Protein AF-A0A7W6TA22-F1 (afdb_monomer_lite)

Secondary structure (DSSP, 8-state):
--HHHHHHHHHHHHHHHHHHTS-HHHHHHHHHHHHSTT-EEEEEEETTTTEEEEEEEETTEEEEEEEEE----HHHHHHHHHHHTTTTT--

Structure (mmCIF, N/CA/C/O backbone):
data_AF-A0A7W6TA22-F1
#
_entry.id   AF-A0A7W6TA22-F1
#
loop_
_atom_site.group_PDB
_atom_site.id
_atom_site.type_symbol
_atom_site.label_atom_id
_atom_site.label_alt_id
_atom_site.label_comp_id
_atom_site.label_asym_id
_atom_site.label_entity_id
_atom_site.label_seq_id
_atom_site.pdbx_PDB_ins_code
_atom_site.Cartn_x
_atom_site.Cartn_y
_atom_site.Cartn_z
_atom_site.occupancy
_atom_site.B_iso_or_equiv
_atom_site.auth_seq_id
_atom_site.auth_comp_id
_atom_site.auth_asym_id
_atom_site.auth_atom_id
_atom_site.pdbx_PDB_model_num
ATOM 1 N N . MET A 1 1 ? 2.772 24.732 -0.255 1.00 61.22 1 MET A N 1
ATOM 2 C CA . MET A 1 1 ? 2.611 23.299 -0.543 1.00 61.22 1 MET A CA 1
ATOM 3 C C . MET A 1 1 ? 1.180 23.027 -0.957 1.00 61.22 1 MET A C 1
ATOM 5 O O . MET A 1 1 ? 0.265 23.564 -0.339 1.00 61.22 1 MET A O 1
ATOM 9 N N . THR A 1 2 ? 0.998 22.266 -2.028 1.00 87.88 2 THR A N 1
ATOM 10 C CA . THR A 1 2 ? -0.304 21.828 -2.538 1.00 87.88 2 THR A CA 1
ATOM 11 C C . THR A 1 2 ? -0.832 20.640 -1.728 1.00 87.88 2 THR A C 1
ATOM 13 O O . THR A 1 2 ? -0.082 19.965 -1.021 1.00 87.88 2 THR A O 1
ATOM 16 N N . ALA A 1 3 ? -2.132 20.354 -1.836 1.00 74.75 3 ALA A N 1
ATOM 17 C CA . ALA A 1 3 ? -2.726 19.174 -1.204 1.00 74.75 3 ALA A CA 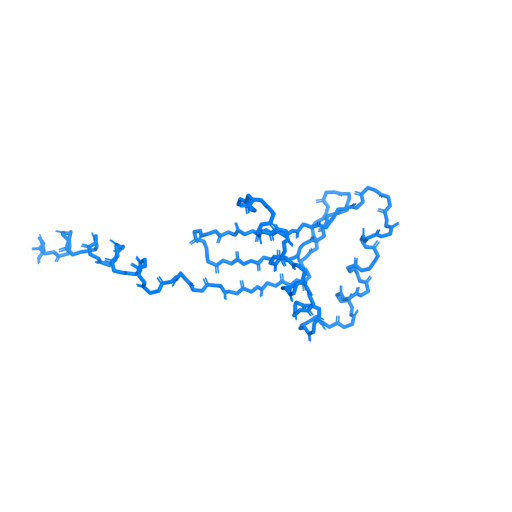1
ATOM 18 C C . ALA A 1 3 ? -2.060 17.862 -1.670 1.00 74.75 3 ALA A C 1
ATOM 20 O O . ALA A 1 3 ? -1.865 16.953 -0.868 1.00 74.75 3 ALA A O 1
ATOM 21 N N . THR A 1 4 ? -1.651 17.792 -2.939 1.00 77.75 4 THR A N 1
ATOM 22 C CA . THR A 1 4 ? -0.949 16.638 -3.514 1.00 77.75 4 THR A CA 1
ATOM 23 C C . THR A 1 4 ? 0.453 16.466 -2.928 1.00 77.75 4 THR A C 1
ATOM 25 O O . THR A 1 4 ? 0.830 15.352 -2.581 1.00 77.75 4 THR A O 1
ATOM 28 N N . GLU A 1 5 ? 1.210 17.552 -2.746 1.00 81.06 5 GLU A N 1
ATOM 29 C CA . GLU A 1 5 ? 2.544 17.504 -2.120 1.00 81.06 5 GLU A CA 1
ATOM 30 C C . GLU A 1 5 ? 2.474 17.025 -0.665 1.00 81.06 5 GLU A C 1
ATOM 32 O O . GLU A 1 5 ? 3.289 16.205 -0.247 1.00 81.06 5 GLU A O 1
ATOM 37 N N . ASN A 1 6 ? 1.467 17.477 0.089 1.00 82.00 6 ASN A N 1
ATOM 38 C CA . ASN A 1 6 ? 1.238 17.012 1.460 1.00 82.00 6 ASN A CA 1
ATOM 39 C C . ASN A 1 6 ? 0.916 15.514 1.508 1.00 82.00 6 ASN A C 1
ATOM 41 O O . ASN A 1 6 ? 1.393 14.812 2.397 1.00 82.00 6 ASN A O 1
ATOM 45 N N . LEU A 1 7 ? 0.116 15.024 0.555 1.00 77.88 7 LEU A N 1
ATOM 46 C CA . LEU A 1 7 ? -0.239 13.610 0.474 1.00 77.88 7 LEU A CA 1
ATOM 47 C C . LEU A 1 7 ? 0.987 12.746 0.153 1.00 77.88 7 LEU A C 1
ATOM 49 O O . LEU A 1 7 ? 1.215 11.748 0.827 1.00 77.88 7 LEU A O 1
ATOM 53 N N . ILE A 1 8 ? 1.806 13.156 -0.820 1.00 83.44 8 ILE A N 1
ATOM 54 C CA . ILE A 1 8 ? 3.049 12.451 -1.173 1.00 83.44 8 ILE A CA 1
ATOM 55 C C . ILE A 1 8 ? 4.009 12.419 0.023 1.00 83.44 8 ILE A C 1
ATOM 57 O O . ILE A 1 8 ? 4.564 11.369 0.338 1.00 83.44 8 ILE A O 1
ATOM 61 N N . ALA A 1 9 ? 4.159 13.542 0.731 1.00 86.31 9 ALA A N 1
ATOM 62 C CA . ALA A 1 9 ? 5.003 13.613 1.921 1.00 86.31 9 ALA A CA 1
ATOM 63 C C . ALA A 1 9 ? 4.511 12.696 3.058 1.00 86.31 9 ALA A C 1
ATOM 65 O O . ALA A 1 9 ? 5.329 12.144 3.790 1.00 86.31 9 ALA A O 1
ATOM 66 N N . ALA A 1 10 ? 3.195 12.504 3.197 1.00 85.50 10 ALA A N 1
ATOM 67 C CA . ALA A 1 10 ? 2.609 11.620 4.206 1.00 85.50 10 ALA A CA 1
ATOM 68 C C . ALA A 1 10 ? 2.720 10.123 3.854 1.00 85.50 10 ALA A C 1
ATOM 70 O O . ALA A 1 10 ? 2.732 9.285 4.755 1.00 85.50 10 ALA A O 1
ATOM 71 N N . ILE A 1 11 ? 2.822 9.780 2.565 1.00 88.62 11 ILE A N 1
ATOM 72 C CA . ILE A 1 11 ? 2.904 8.388 2.098 1.00 88.62 11 ILE A CA 1
ATOM 73 C C . ILE A 1 11 ? 4.203 7.706 2.544 1.00 88.62 11 ILE A C 1
ATOM 75 O O . ILE A 1 11 ? 4.159 6.554 2.964 1.00 88.62 11 ILE A O 1
ATOM 79 N N . GLY A 1 12 ? 5.345 8.397 2.466 1.00 88.44 12 GLY A N 1
ATOM 80 C CA . GLY A 1 12 ? 6.654 7.814 2.795 1.00 88.44 12 GLY A CA 1
ATOM 81 C C . GLY A 1 12 ? 6.711 7.217 4.209 1.00 88.44 12 GLY A C 1
ATOM 82 O O . GLY A 1 12 ? 6.899 6.009 4.338 1.00 88.44 12 GLY A O 1
ATOM 83 N N . PRO A 1 13 ? 6.459 8.015 5.264 1.00 91.44 13 PRO A N 1
ATOM 84 C CA . PRO A 1 13 ? 6.435 7.516 6.638 1.00 91.44 13 PRO A CA 1
ATOM 85 C C . PRO A 1 13 ? 5.421 6.387 6.866 1.00 91.44 13 PRO A C 1
ATOM 87 O O . PRO A 1 13 ? 5.700 5.446 7.603 1.00 91.44 13 PRO A O 1
ATOM 90 N N . TRP A 1 14 ? 4.255 6.454 6.215 1.00 91.81 14 TRP A N 1
ATOM 91 C CA . TRP A 1 14 ? 3.244 5.401 6.315 1.00 91.81 14 TRP A CA 1
ATOM 92 C C . TRP A 1 14 ? 3.705 4.083 5.673 1.00 91.81 14 TRP A C 1
ATOM 94 O O . TRP A 1 14 ? 3.451 3.014 6.221 1.00 91.81 14 TRP A O 1
ATOM 104 N N . LEU A 1 15 ? 4.409 4.138 4.537 1.00 91.31 15 LEU A N 1
ATOM 105 C CA . LEU A 1 15 ? 5.000 2.954 3.904 1.00 91.31 15 LEU A CA 1
ATOM 106 C C . LEU A 1 15 ? 6.065 2.306 4.792 1.00 91.31 15 LEU A C 1
ATOM 108 O O . LEU A 1 15 ? 6.129 1.079 4.860 1.00 91.31 15 LEU A O 1
ATOM 112 N N . ASP A 1 16 ? 6.887 3.111 5.466 1.00 91.69 16 ASP A N 1
ATOM 113 C CA . ASP A 1 16 ? 7.892 2.601 6.400 1.00 91.69 16 ASP A CA 1
ATOM 114 C C . ASP A 1 16 ? 7.229 1.886 7.585 1.00 91.69 16 ASP A C 1
ATOM 116 O O . ASP A 1 16 ? 7.631 0.777 7.933 1.00 91.69 16 ASP A O 1
ATOM 120 N N . GLU A 1 17 ? 6.159 2.458 8.148 1.00 91.38 17 GLU A N 1
ATOM 121 C CA . GLU A 1 17 ? 5.348 1.803 9.182 1.00 91.38 17 GLU A CA 1
ATOM 122 C C . GLU A 1 17 ? 4.707 0.505 8.665 1.00 91.38 17 GLU A C 1
ATOM 124 O O . GLU A 1 17 ? 4.809 -0.537 9.310 1.00 91.38 17 GLU A O 1
ATOM 129 N N . ALA A 1 18 ? 4.098 0.530 7.476 1.00 92.62 18 ALA A N 1
ATOM 130 C CA . ALA A 1 18 ? 3.466 -0.641 6.871 1.00 92.62 18 ALA A CA 1
ATOM 131 C C . ALA A 1 18 ? 4.449 -1.813 6.721 1.00 92.62 18 ALA A C 1
ATOM 133 O O . ALA A 1 18 ? 4.101 -2.951 7.039 1.00 92.62 18 ALA A O 1
ATOM 134 N N . LYS A 1 19 ? 5.689 -1.541 6.292 1.00 91.06 19 LYS A N 1
ATOM 135 C CA . LYS A 1 19 ? 6.743 -2.558 6.142 1.00 91.06 19 LYS A CA 1
ATOM 136 C C . LYS A 1 19 ? 7.111 -3.233 7.460 1.00 91.06 19 LYS A C 1
ATOM 138 O O . LYS A 1 19 ? 7.373 -4.430 7.460 1.00 91.06 19 LYS A O 1
ATOM 143 N N . LEU A 1 20 ? 7.089 -2.507 8.581 1.00 93.69 20 LEU A N 1
ATOM 144 C CA . LEU A 1 20 ? 7.365 -3.079 9.908 1.00 93.69 20 LEU A CA 1
ATOM 145 C C . LEU A 1 20 ? 6.312 -4.110 10.347 1.00 93.69 20 LEU A C 1
ATOM 147 O O . LEU A 1 20 ? 6.575 -4.907 11.245 1.00 93.69 20 LEU A O 1
ATOM 151 N N . HIS A 1 21 ? 5.130 -4.092 9.728 1.00 93.75 21 HIS A N 1
ATOM 152 C CA . HIS A 1 21 ? 4.016 -4.986 10.040 1.00 93.75 21 HIS A CA 1
ATOM 153 C C . HIS A 1 21 ? 3.817 -6.119 9.023 1.00 93.75 21 HIS A C 1
ATOM 155 O O . HIS A 1 21 ? 2.916 -6.943 9.200 1.00 93.75 21 HIS A O 1
ATOM 161 N N . MET A 1 22 ? 4.627 -6.174 7.967 1.00 94.75 22 MET A N 1
ATOM 162 C CA . MET A 1 22 ? 4.622 -7.277 7.009 1.00 94.75 22 MET A CA 1
ATOM 163 C C . MET A 1 22 ? 5.463 -8.442 7.536 1.00 94.75 22 MET A C 1
ATOM 165 O O . MET A 1 22 ? 6.484 -8.246 8.192 1.00 94.75 22 MET A O 1
ATOM 169 N N . ASP A 1 23 ? 5.040 -9.667 7.230 1.00 94.81 23 ASP A N 1
ATOM 170 C CA . ASP A 1 23 ? 5.928 -10.821 7.336 1.00 94.81 23 ASP A CA 1
ATOM 171 C C . ASP A 1 23 ? 6.939 -10.822 6.176 1.00 94.81 23 ASP A C 1
ATOM 173 O O . ASP A 1 23 ? 6.811 -10.072 5.204 1.00 94.81 23 ASP A O 1
ATOM 177 N N . GLN A 1 24 ? 7.974 -11.657 6.293 1.00 94.12 24 GLN A N 1
ATOM 178 C CA . GLN A 1 24 ? 9.047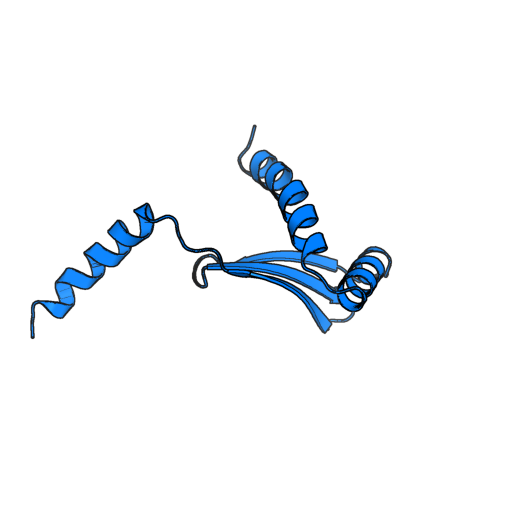 -11.704 5.301 1.00 94.12 24 GLN A CA 1
ATOM 179 C C . GLN A 1 24 ? 8.529 -12.071 3.902 1.00 94.12 24 GLN A C 1
ATOM 181 O O . GLN A 1 24 ? 8.970 -11.482 2.923 1.00 94.12 24 GLN A O 1
ATOM 186 N N . GLU A 1 25 ? 7.557 -12.983 3.809 1.00 93.50 25 GLU A N 1
ATOM 187 C CA . GLU A 1 25 ? 6.963 -13.400 2.534 1.00 93.50 25 GLU A CA 1
ATOM 188 C C . GLU A 1 25 ? 6.300 -12.220 1.809 1.00 93.50 25 GLU A C 1
ATOM 190 O O . GLU A 1 25 ? 6.508 -12.014 0.613 1.00 93.50 25 GLU A O 1
ATOM 195 N N . ARG A 1 26 ? 5.551 -11.387 2.538 1.00 94.00 26 ARG A N 1
ATOM 196 C CA . ARG A 1 26 ? 4.927 -10.179 1.983 1.00 94.00 26 ARG A CA 1
ATOM 197 C C . ARG A 1 26 ? 5.941 -9.108 1.614 1.00 94.00 26 ARG A C 1
ATOM 199 O O . ARG A 1 26 ? 5.739 -8.431 0.609 1.00 94.00 26 ARG A O 1
ATOM 206 N N . VAL A 1 27 ? 7.016 -8.952 2.388 1.00 93.69 27 VAL A N 1
ATOM 207 C CA . VAL A 1 27 ? 8.113 -8.036 2.034 1.00 93.69 27 VAL A CA 1
ATOM 208 C C . VAL A 1 27 ? 8.772 -8.479 0.730 1.00 93.69 27 VAL A C 1
ATOM 210 O O . VAL A 1 27 ? 8.970 -7.651 -0.159 1.00 93.69 27 VAL A O 1
ATOM 213 N N . ASP A 1 28 ? 9.056 -9.772 0.586 1.00 93.06 28 ASP A N 1
ATOM 214 C CA . ASP A 1 28 ? 9.674 -10.328 -0.617 1.00 93.06 28 ASP A CA 1
ATOM 215 C C . ASP A 1 28 ? 8.758 -10.147 -1.837 1.00 93.06 28 ASP A C 1
ATOM 217 O O . ASP A 1 28 ? 9.211 -9.691 -2.888 1.00 93.06 28 ASP A O 1
ATOM 221 N N . ALA A 1 29 ? 7.454 -10.405 -1.686 1.00 91.31 29 ALA A N 1
ATOM 222 C CA . ALA A 1 29 ? 6.464 -10.182 -2.739 1.00 91.31 29 ALA A CA 1
ATOM 223 C C . ALA A 1 29 ? 6.328 -8.695 -3.120 1.00 91.31 29 ALA A C 1
ATOM 225 O O . ALA A 1 29 ? 6.257 -8.362 -4.302 1.00 91.31 29 ALA A O 1
ATOM 226 N N . TYR A 1 30 ? 6.352 -7.786 -2.140 1.00 93.19 30 TYR A N 1
ATOM 227 C CA . TYR A 1 30 ? 6.361 -6.341 -2.381 1.00 93.19 30 TYR A CA 1
ATOM 228 C C . TYR A 1 30 ? 7.600 -5.903 -3.175 1.00 93.19 30 TYR A C 1
ATOM 230 O O . TYR A 1 30 ? 7.478 -5.163 -4.153 1.00 93.19 30 TYR A O 1
ATOM 238 N N . VAL A 1 31 ? 8.792 -6.380 -2.799 1.00 92.75 31 VAL A N 1
ATOM 239 C CA . VAL A 1 31 ? 10.038 -6.083 -3.523 1.00 92.75 31 VAL A CA 1
ATOM 240 C C . VAL A 1 31 ? 10.003 -6.663 -4.936 1.00 92.75 31 VAL A C 1
ATOM 242 O O . VAL A 1 31 ? 10.404 -5.976 -5.874 1.00 92.75 31 VAL A O 1
ATOM 245 N N . ALA A 1 32 ? 9.481 -7.880 -5.107 1.00 91.62 32 ALA A N 1
ATOM 246 C CA . ALA A 1 32 ? 9.316 -8.496 -6.418 1.00 91.62 32 ALA A CA 1
ATOM 247 C C . ALA A 1 32 ? 8.381 -7.673 -7.321 1.00 91.62 32 ALA A C 1
ATOM 249 O O . ALA A 1 32 ? 8.725 -7.417 -8.472 1.00 91.62 32 ALA A O 1
ATOM 250 N N . CYS A 1 33 ? 7.256 -7.170 -6.797 1.00 92.56 33 CYS A N 1
ATOM 251 C CA . CYS A 1 33 ? 6.361 -6.281 -7.546 1.00 92.56 33 CYS A CA 1
ATOM 252 C C . CYS A 1 33 ? 7.028 -4.965 -7.972 1.00 92.56 33 CYS A C 1
ATOM 254 O O . CYS A 1 33 ? 6.714 -4.457 -9.038 1.00 92.56 33 CYS A O 1
ATOM 256 N N . LEU A 1 34 ? 7.963 -4.411 -7.193 1.00 91.50 34 LEU A N 1
ATOM 257 C CA . LEU A 1 34 ? 8.698 -3.203 -7.603 1.00 91.50 34 LEU A CA 1
ATOM 258 C C . LEU A 1 34 ? 9.704 -3.449 -8.738 1.00 91.50 34 LEU A C 1
ATOM 260 O O . LEU A 1 34 ? 10.169 -2.493 -9.356 1.00 91.50 34 LEU A O 1
ATOM 264 N N . GLN A 1 35 ? 10.094 -4.705 -8.960 1.00 92.06 35 GLN A N 1
ATOM 265 C CA . 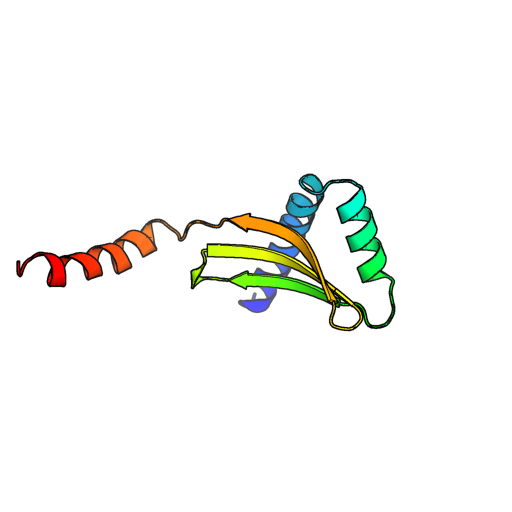GLN A 1 35 ? 11.122 -5.094 -9.927 1.00 92.06 35 GLN A CA 1
ATOM 266 C C . GLN A 1 35 ? 10.548 -5.755 -11.184 1.00 92.06 35 GLN A C 1
ATOM 268 O O . GLN A 1 35 ? 11.248 -5.836 -12.191 1.00 92.06 35 GLN A O 1
ATOM 273 N N . ALA A 1 36 ? 9.314 -6.256 -11.122 1.00 91.81 36 ALA A N 1
ATOM 274 C CA . ALA A 1 36 ? 8.676 -6.966 -12.219 1.00 91.81 36 ALA A CA 1
ATOM 275 C C . ALA A 1 36 ? 8.097 -6.002 -13.265 1.00 91.81 36 ALA A C 1
ATOM 277 O O . ALA A 1 36 ? 7.378 -5.055 -12.940 1.00 91.81 36 ALA A O 1
ATOM 278 N N . ASP A 1 37 ? 8.366 -6.283 -14.539 1.00 90.56 37 ASP A N 1
ATOM 279 C CA . ASP A 1 37 ? 7.740 -5.566 -15.648 1.00 90.56 37 ASP A CA 1
ATOM 280 C C . ASP A 1 37 ? 6.232 -5.840 -15.669 1.00 90.56 37 ASP A C 1
ATOM 282 O O . ASP A 1 37 ? 5.794 -6.983 -15.577 1.00 90.56 37 ASP A O 1
ATOM 286 N N . GLY A 1 38 ? 5.424 -4.785 -15.795 1.00 86.50 38 GLY A N 1
ATOM 287 C CA . GLY A 1 38 ? 3.962 -4.903 -15.787 1.00 86.50 38 GLY A CA 1
ATOM 288 C C . GLY A 1 38 ? 3.345 -5.104 -14.399 1.00 86.50 38 GLY A C 1
ATOM 289 O O . GLY A 1 38 ? 2.121 -5.185 -14.299 1.00 86.50 38 GLY A O 1
ATOM 290 N N . ALA A 1 39 ? 4.156 -5.136 -13.335 1.00 91.12 39 ALA A N 1
ATOM 291 C CA . ALA A 1 39 ? 3.659 -5.029 -11.973 1.00 91.12 39 ALA A CA 1
ATOM 292 C C . ALA A 1 39 ? 3.461 -3.563 -11.564 1.00 91.12 39 ALA A C 1
ATOM 294 O O . ALA A 1 39 ? 4.173 -2.661 -12.006 1.00 91.12 39 ALA A O 1
ATOM 295 N N . ASP A 1 40 ? 2.491 -3.337 -10.686 1.00 92.50 40 ASP A N 1
ATOM 296 C CA . ASP A 1 40 ? 2.221 -2.046 -10.070 1.00 92.50 40 ASP A CA 1
ATOM 297 C C . ASP A 1 40 ? 2.047 -2.203 -8.558 1.00 92.50 40 ASP A C 1
ATOM 299 O O . ASP A 1 40 ? 1.606 -3.244 -8.064 1.00 92.50 40 ASP A O 1
ATOM 303 N N . VAL A 1 41 ? 2.381 -1.150 -7.819 1.00 92.31 41 VAL A N 1
ATOM 304 C CA . VAL A 1 41 ? 2.210 -1.071 -6.369 1.00 92.31 41 VAL A CA 1
ATOM 305 C C . VAL A 1 41 ? 1.369 0.152 -6.047 1.00 92.31 41 VAL A C 1
ATOM 307 O O . VAL A 1 41 ? 1.732 1.285 -6.359 1.00 92.31 41 VAL A O 1
ATOM 310 N N . GLN A 1 42 ? 0.253 -0.072 -5.361 1.00 92.44 42 GLN A N 1
ATOM 311 C CA . GLN A 1 42 ? -0.764 0.942 -5.127 1.00 92.44 42 GLN A CA 1
ATOM 312 C C . GLN A 1 42 ? -1.059 1.108 -3.642 1.00 92.44 42 GLN A C 1
ATOM 314 O O . GLN A 1 42 ? -1.130 0.144 -2.881 1.00 92.44 42 GLN A O 1
ATOM 319 N N . ILE A 1 43 ? -1.305 2.356 -3.246 1.00 91.19 43 ILE A N 1
ATOM 320 C CA . ILE A 1 43 ? -1.881 2.689 -1.944 1.00 91.19 43 ILE A CA 1
ATOM 321 C C . ILE A 1 43 ? -3.342 3.052 -2.162 1.00 91.19 43 ILE A C 1
ATOM 323 O O . ILE A 1 43 ? -3.653 4.024 -2.853 1.00 91.19 43 ILE A O 1
ATOM 327 N N . VAL A 1 44 ? -4.246 2.292 -1.553 1.00 90.56 44 VAL A N 1
ATOM 328 C CA . VAL A 1 44 ? -5.688 2.460 -1.744 1.00 90.56 44 VAL A CA 1
ATOM 329 C C . VAL A 1 44 ? -6.326 2.974 -0.462 1.00 90.56 44 VAL A C 1
ATOM 331 O O . VAL A 1 44 ? -6.432 2.261 0.535 1.00 90.56 44 VAL A O 1
ATOM 334 N N . ILE A 1 45 ? -6.808 4.217 -0.500 1.00 87.38 45 ILE A N 1
ATOM 335 C CA . ILE A 1 45 ? -7.526 4.853 0.610 1.00 87.38 45 ILE A CA 1
ATOM 336 C C . ILE A 1 45 ? -9.035 4.701 0.380 1.00 87.38 45 ILE A C 1
ATOM 338 O O . ILE A 1 45 ? -9.629 5.381 -0.457 1.00 87.38 45 ILE A O 1
ATOM 342 N N . ARG A 1 46 ? -9.684 3.823 1.151 1.00 87.44 46 ARG A N 1
ATOM 343 C CA . ARG A 1 46 ? -11.140 3.611 1.125 1.00 87.44 46 ARG A CA 1
ATOM 344 C C . ARG A 1 46 ? -11.794 4.352 2.287 1.00 87.44 46 ARG A C 1
ATOM 346 O O . ARG A 1 46 ? -11.919 3.819 3.385 1.00 87.44 46 ARG A O 1
ATOM 353 N N . LEU A 1 47 ? -12.249 5.580 2.038 1.00 81.06 47 LEU A N 1
ATOM 354 C CA . LEU A 1 47 ? -12.812 6.456 3.079 1.00 81.06 47 LEU A CA 1
ATOM 355 C C . LEU A 1 47 ? -14.099 5.908 3.710 1.00 81.06 47 LEU A C 1
ATOM 357 O O . LEU A 1 47 ? -14.248 5.953 4.926 1.00 81.06 47 LEU A O 1
ATOM 361 N N . ARG A 1 48 ? -15.019 5.359 2.904 1.00 77.12 48 ARG A N 1
ATOM 362 C CA . ARG A 1 48 ? -16.289 4.798 3.407 1.00 77.12 48 ARG A CA 1
ATOM 363 C C . ARG A 1 48 ? -16.077 3.564 4.284 1.00 77.12 48 ARG A C 1
ATOM 365 O O . ARG A 1 48 ? -16.822 3.359 5.234 1.00 77.12 48 ARG A O 1
ATOM 372 N N . GLU A 1 49 ? -15.083 2.750 3.947 1.00 81.56 49 GLU A N 1
ATOM 373 C CA . GLU A 1 49 ? -14.716 1.556 4.716 1.00 81.56 49 GLU A CA 1
ATOM 374 C C . GLU A 1 49 ? -13.766 1.882 5.874 1.00 81.56 49 GLU A C 1
ATOM 376 O O . GLU A 1 49 ? -13.563 1.042 6.744 1.00 81.56 49 GLU A O 1
ATOM 381 N N . GLY A 1 50 ? -13.190 3.089 5.888 1.00 87.19 50 GLY A N 1
ATOM 382 C CA . GLY A 1 50 ? -12.187 3.492 6.862 1.00 87.19 50 GLY A CA 1
ATOM 383 C C . GLY A 1 50 ? -10.945 2.614 6.783 1.00 87.19 50 GLY A C 1
ATOM 384 O O . GLY A 1 50 ? -10.523 2.066 7.794 1.00 87.19 50 GLY A O 1
ATOM 385 N N . THR A 1 51 ? -10.372 2.414 5.593 1.00 91.31 51 THR A N 1
ATOM 386 C CA . THR A 1 51 ? -9.155 1.596 5.452 1.00 91.31 51 THR A CA 1
ATOM 387 C C . THR A 1 51 ? -8.147 2.193 4.489 1.00 91.31 51 THR A C 1
ATOM 389 O O . THR A 1 51 ? -8.536 2.771 3.475 1.00 91.31 51 THR A O 1
ATOM 392 N N . ILE A 1 52 ? -6.866 1.970 4.769 1.00 92.38 52 ILE A N 1
ATOM 393 C CA . ILE A 1 52 ? -5.763 2.196 3.834 1.00 92.38 52 ILE A CA 1
ATOM 394 C C . ILE A 1 52 ? -5.101 0.840 3.585 1.00 92.38 52 ILE A C 1
ATOM 396 O O . ILE A 1 52 ? -4.816 0.120 4.544 1.00 92.38 52 ILE A O 1
ATOM 400 N N . SER A 1 53 ? -4.899 0.464 2.323 1.00 94.88 53 SER A N 1
ATOM 401 C CA . SER A 1 53 ? -4.185 -0.764 1.954 1.00 94.88 53 SER A CA 1
ATOM 402 C C . SER A 1 53 ? -2.992 -0.485 1.049 1.00 94.88 53 SER A C 1
ATOM 404 O O . SER A 1 53 ? -2.999 0.494 0.305 1.00 94.88 53 SER A O 1
ATOM 406 N N . LEU A 1 54 ? -1.973 -1.338 1.153 1.00 96.12 54 LEU A N 1
ATOM 407 C CA . LEU A 1 54 ? -0.866 -1.434 0.211 1.00 96.12 54 LEU A CA 1
ATOM 408 C C . LEU A 1 54 ? -1.041 -2.725 -0.580 1.00 96.12 54 LEU A C 1
ATOM 410 O O . LEU A 1 54 ? -0.996 -3.813 -0.002 1.00 96.12 54 LEU A O 1
ATOM 414 N N . ASP A 1 55 ? -1.216 -2.579 -1.885 1.00 95.62 55 ASP A N 1
ATOM 415 C CA . ASP A 1 55 ? -1.565 -3.672 -2.778 1.00 95.62 55 ASP A CA 1
ATOM 416 C C . ASP A 1 55 ? -0.563 -3.737 -3.936 1.00 95.62 55 ASP A C 1
ATOM 418 O O . ASP A 1 55 ? -0.100 -2.706 -4.425 1.00 95.62 55 ASP A O 1
ATOM 422 N N . GLY A 1 56 ? -0.238 -4.943 -4.382 1.00 93.94 56 GLY A N 1
ATOM 423 C CA . GLY A 1 56 ? 0.463 -5.204 -5.633 1.00 93.94 56 GLY A CA 1
ATOM 424 C C . GLY A 1 56 ? -0.520 -5.676 -6.693 1.00 93.94 56 GLY A C 1
ATOM 425 O O . GLY A 1 56 ? -1.487 -6.369 -6.378 1.00 93.94 56 GLY A O 1
ATOM 426 N N . THR A 1 57 ? -0.286 -5.317 -7.948 1.00 94.00 57 THR A N 1
ATOM 427 C CA . THR A 1 57 ? -0.994 -5.891 -9.096 1.00 94.00 57 THR A CA 1
ATOM 428 C C . THR A 1 57 ? 0.028 -6.394 -10.100 1.00 94.00 57 THR A C 1
ATOM 430 O O . THR A 1 57 ? 0.961 -5.669 -10.411 1.00 94.00 57 THR A O 1
ATOM 433 N N . HIS A 1 58 ? -0.129 -7.614 -10.601 1.00 89.81 58 HIS A N 1
ATOM 434 C CA . HIS A 1 58 ? 0.694 -8.179 -11.670 1.00 89.81 58 HIS A CA 1
ATOM 435 C C . HIS A 1 58 ? -0.177 -9.130 -12.493 1.00 89.81 58 HIS A C 1
ATOM 437 O O . HIS A 1 58 ? -0.830 -9.996 -11.914 1.00 89.81 58 HIS A O 1
ATOM 443 N N . ASP A 1 59 ? -0.230 -8.951 -13.815 1.00 87.81 59 ASP A N 1
ATOM 444 C CA . ASP A 1 59 ? -1.072 -9.752 -14.722 1.00 87.81 59 ASP A CA 1
ATOM 445 C C . ASP A 1 59 ? -2.538 -9.891 -14.250 1.00 87.81 59 ASP A C 1
ATOM 447 O O . ASP A 1 59 ? -3.077 -10.993 -14.142 1.00 87.81 59 ASP A O 1
ATOM 451 N N . ASP A 1 60 ? -3.174 -8.767 -13.897 1.00 86.19 60 ASP A N 1
ATOM 452 C CA . ASP A 1 60 ? -4.538 -8.679 -13.335 1.00 86.19 60 ASP A CA 1
ATOM 453 C C . ASP A 1 60 ? -4.753 -9.401 -11.986 1.00 86.19 60 ASP A C 1
ATOM 455 O O . ASP A 1 60 ? -5.854 -9.377 -11.426 1.00 86.19 60 ASP A O 1
ATOM 459 N N . GLN A 1 61 ? -3.710 -10.004 -11.411 1.00 88.12 61 GLN A N 1
ATOM 460 C CA . GLN A 1 61 ? -3.753 -10.594 -10.078 1.00 88.12 61 GLN A CA 1
ATOM 461 C C . GLN A 1 61 ? -3.376 -9.561 -9.028 1.00 88.12 61 GLN A C 1
ATOM 463 O O . GLN A 1 61 ? -2.347 -8.892 -9.122 1.00 88.12 61 GLN A O 1
ATOM 468 N N . ARG A 1 62 ? -4.209 -9.463 -7.993 1.00 90.94 62 ARG A N 1
ATOM 469 C CA . ARG A 1 62 ? -4.002 -8.558 -6.866 1.00 90.94 62 ARG A CA 1
ATOM 470 C C . ARG A 1 62 ? -3.401 -9.300 -5.675 1.00 90.94 62 ARG A C 1
ATOM 472 O O . ARG A 1 62 ? -3.925 -10.331 -5.257 1.00 90.94 62 ARG A O 1
ATOM 479 N N . LEU A 1 63 ? -2.356 -8.721 -5.098 1.00 92.62 63 LEU A N 1
ATOM 480 C CA . LEU A 1 63 ? -1.693 -9.154 -3.872 1.00 92.62 63 LEU A CA 1
ATOM 481 C C . LEU A 1 63 ? -1.937 -8.100 -2.789 1.00 92.62 63 LEU A C 1
ATOM 483 O O . LEU A 1 63 ? -1.627 -6.931 -2.993 1.00 92.62 63 LEU A O 1
ATOM 487 N N . ASP A 1 64 ? -2.479 -8.488 -1.636 1.00 93.56 64 ASP A N 1
ATOM 488 C CA . ASP A 1 64 ? -2.648 -7.567 -0.508 1.00 93.56 64 ASP A CA 1
ATOM 489 C C . ASP A 1 64 ? -1.428 -7.689 0.429 1.00 93.56 64 ASP A C 1
ATOM 491 O O . ASP A 1 64 ? -1.231 -8.721 1.076 1.00 93.56 64 ASP A O 1
ATOM 495 N N . PHE A 1 65 ? -0.604 -6.640 0.523 1.00 94.12 65 PHE A N 1
ATOM 496 C CA . PHE A 1 65 ? 0.603 -6.648 1.364 1.00 94.12 65 PHE A CA 1
ATOM 497 C C . PHE A 1 65 ? 0.314 -6.187 2.790 1.00 94.12 65 PHE A C 1
ATOM 499 O O . PHE A 1 65 ? 0.796 -6.773 3.760 1.00 94.12 65 PHE A O 1
ATOM 506 N N . TYR A 1 66 ? -0.481 -5.128 2.936 1.00 95.44 66 TYR A N 1
ATOM 507 C CA . TYR A 1 66 ? -0.812 -4.567 4.241 1.00 95.44 66 TYR A CA 1
ATOM 508 C C . TYR A 1 66 ? -2.161 -3.856 4.218 1.00 95.44 66 TYR A C 1
ATOM 510 O O . TYR A 1 66 ? -2.522 -3.207 3.238 1.00 95.44 66 TYR A O 1
ATOM 518 N N . ARG A 1 67 ? -2.903 -3.945 5.326 1.00 94.31 67 ARG A N 1
ATOM 519 C CA . ARG A 1 67 ? -4.178 -3.249 5.509 1.00 94.31 67 ARG A CA 1
ATOM 520 C C . ARG A 1 67 ? -4.248 -2.647 6.901 1.00 94.31 67 ARG A C 1
ATOM 522 O O . ARG A 1 67 ? -4.202 -3.362 7.897 1.00 94.31 67 ARG A O 1
ATOM 529 N N . GLN A 1 68 ? -4.468 -1.341 6.952 1.00 92.81 68 GLN A N 1
ATOM 530 C CA . GLN A 1 68 ? -4.713 -0.601 8.178 1.00 92.81 68 GLN A CA 1
ATOM 531 C C . GLN A 1 68 ? -6.176 -0.164 8.238 1.00 92.81 68 GLN A C 1
ATOM 533 O O . 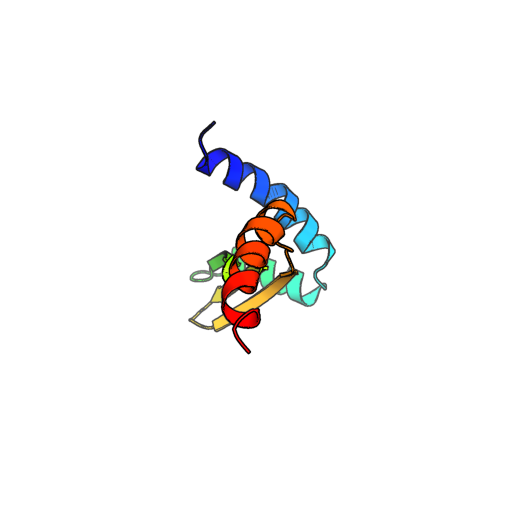GLN A 1 68 ? -6.709 0.423 7.291 1.00 92.81 68 GLN A O 1
ATOM 538 N N . ALA A 1 69 ? -6.828 -0.425 9.370 1.00 90.88 69 ALA A N 1
ATOM 539 C CA . ALA A 1 69 ? -8.114 0.179 9.685 1.00 90.88 69 ALA A CA 1
ATOM 540 C C . ALA A 1 69 ? -7.889 1.599 10.221 1.00 90.88 69 ALA A C 1
ATOM 542 O O . ALA A 1 69 ? -7.151 1.806 11.182 1.00 90.88 69 ALA A O 1
ATOM 543 N N . VAL A 1 70 ? -8.557 2.570 9.614 1.00 83.81 70 VAL A N 1
ATOM 544 C CA . VAL A 1 70 ? -8.528 3.981 9.981 1.00 83.81 70 VAL A CA 1
ATOM 545 C C . VAL A 1 70 ? -9.908 4.363 10.481 1.00 83.81 70 VAL A C 1
ATOM 547 O O . VAL A 1 70 ? -10.898 4.315 9.750 1.00 83.81 70 VAL A O 1
ATOM 550 N N . ARG A 1 71 ? -9.989 4.761 11.749 1.00 70.81 71 ARG A N 1
ATOM 551 C CA . ARG A 1 71 ? -11.230 5.332 12.266 1.00 70.81 71 ARG A CA 1
ATOM 552 C C . ARG A 1 71 ? -11.397 6.739 11.695 1.00 70.81 71 ARG A C 1
ATOM 554 O O . ARG A 1 71 ? -10.423 7.495 11.693 1.00 70.81 71 ARG A O 1
ATOM 561 N N . PRO A 1 72 ? -12.602 7.119 11.239 1.00 62.62 72 PRO A N 1
ATOM 562 C CA . PRO A 1 72 ? -12.853 8.509 10.910 1.00 62.62 72 PRO A CA 1
ATOM 563 C C . PRO A 1 72 ? -12.572 9.376 12.150 1.00 62.62 72 PRO A C 1
ATOM 565 O O . PRO A 1 72 ? -12.867 8.943 13.270 1.00 62.62 72 PRO A O 1
ATOM 568 N N . PRO A 1 73 ? -12.006 10.584 11.971 1.00 62.25 73 PRO A N 1
ATOM 569 C CA . PRO A 1 73 ? -11.865 11.557 13.044 1.00 62.25 73 PRO A CA 1
ATOM 570 C C . PRO A 1 73 ? -13.163 11.681 13.844 1.00 62.25 73 PRO A C 1
ATOM 572 O O . PRO A 1 73 ? -14.243 11.748 13.254 1.00 62.25 73 PRO A O 1
ATOM 575 N N . GLU A 1 74 ? -13.074 11.760 15.172 1.00 59.69 74 GLU A N 1
ATOM 576 C CA . GLU A 1 74 ? -14.254 11.840 16.047 1.00 59.69 74 GLU A CA 1
ATOM 577 C C . GLU A 1 74 ? -15.205 12.988 15.661 1.00 59.69 74 GLU A C 1
ATOM 579 O O . GLU A 1 74 ? -16.419 12.864 15.803 1.00 59.69 74 GLU A O 1
ATOM 584 N N . ALA A 1 75 ? -14.682 14.065 15.066 1.00 57.03 75 ALA A N 1
ATOM 585 C CA . ALA A 1 75 ? -15.469 15.172 14.521 1.00 57.03 75 ALA A CA 1
ATOM 586 C C . ALA A 1 75 ? -16.482 14.747 13.432 1.00 57.03 75 ALA A C 1
ATOM 588 O O . ALA A 1 75 ? -17.567 15.318 13.345 1.00 57.03 75 ALA A O 1
ATOM 589 N N . LEU A 1 76 ? -16.183 13.722 12.625 1.00 53.91 76 LEU A N 1
ATOM 590 C CA . LEU A 1 76 ? -17.120 13.172 11.636 1.00 53.91 76 LEU A CA 1
ATOM 591 C C . LEU A 1 76 ? -18.190 12.280 12.283 1.00 53.91 76 LEU A C 1
ATOM 593 O O . LEU A 1 76 ? -19.310 12.217 11.773 1.00 53.91 76 LEU A O 1
ATOM 597 N N . ASN A 1 77 ? -17.900 11.655 13.432 1.00 53.22 77 ASN A N 1
ATOM 598 C CA . ASN A 1 77 ? -18.908 10.905 14.190 1.00 53.22 77 ASN A CA 1
ATOM 599 C C . ASN A 1 77 ? -20.033 11.818 14.697 1.00 53.22 77 ASN A C 1
ATOM 601 O O . ASN A 1 77 ? -21.174 11.374 14.767 1.00 53.22 77 ASN A O 1
ATOM 605 N N . TRP A 1 78 ? -19.756 13.095 14.984 1.00 51.12 78 TRP A N 1
ATOM 606 C CA . TRP A 1 78 ? -20.791 14.075 15.338 1.00 51.12 78 TRP A CA 1
ATOM 607 C C . TRP A 1 78 ? -21.711 14.406 14.159 1.00 51.12 78 TRP A C 1
ATOM 609 O O . TRP A 1 78 ? -22.925 14.481 14.331 1.00 51.12 78 TRP A O 1
ATOM 619 N N . ILE A 1 79 ? -21.157 14.549 12.952 1.00 55.38 79 ILE A N 1
ATOM 620 C CA . ILE A 1 79 ? -21.921 14.908 11.747 1.00 55.38 79 ILE A CA 1
ATOM 621 C C . ILE A 1 79 ? -22.842 13.755 11.318 1.00 55.38 79 ILE A C 1
ATOM 623 O O . ILE A 1 79 ? -24.025 13.971 11.052 1.00 55.38 79 ILE A O 1
ATOM 627 N N . PHE A 1 80 ? -22.338 12.517 11.304 1.00 53.28 80 PHE A N 1
ATOM 628 C CA . PHE A 1 80 ? -23.147 11.345 10.942 1.00 53.28 80 PHE A CA 1
ATOM 629 C C . PHE A 1 80 ? -23.988 10.796 12.106 1.00 53.28 80 PHE A C 1
ATOM 631 O O . PHE A 1 80 ? -25.063 10.244 11.875 1.00 53.28 80 PHE A O 1
ATOM 638 N N . GLY A 1 81 ? -23.550 10.978 13.354 1.00 51.66 81 GLY A N 1
ATOM 639 C CA . GLY A 1 81 ? -24.317 10.639 14.556 1.00 51.66 81 GLY A CA 1
ATOM 640 C C . GLY A 1 81 ? -25.529 11.551 14.756 1.00 51.66 81 GLY A C 1
ATOM 641 O O . GLY A 1 81 ? -26.609 11.061 15.076 1.00 51.66 81 GLY A O 1
ATOM 642 N N . ALA A 1 82 ? -25.403 12.849 14.457 1.00 50.97 82 ALA A N 1
ATOM 643 C CA . ALA A 1 82 ? -26.532 13.783 14.460 1.00 50.97 82 ALA A CA 1
ATOM 644 C C . ALA A 1 82 ? -27.591 13.436 13.396 1.00 50.97 82 ALA A C 1
ATOM 646 O O . ALA A 1 82 ? -28.782 13.668 13.608 1.00 50.97 82 ALA A O 1
ATOM 647 N N . HIS A 1 83 ? -27.185 12.824 12.279 1.00 47.44 83 HIS A N 1
ATOM 648 C CA . HIS A 1 83 ? -28.106 12.384 11.228 1.00 47.44 83 HIS A CA 1
ATOM 649 C C . HIS A 1 83 ? -28.901 11.115 11.573 1.00 47.44 83 HIS A C 1
ATOM 651 O O . HIS A 1 83 ? -29.968 10.918 10.997 1.00 47.44 83 HIS A O 1
ATOM 657 N N . ARG A 1 84 ? -28.453 10.285 12.529 1.00 49.47 84 ARG A N 1
ATOM 658 C CA . ARG A 1 84 ? -29.238 9.128 13.009 1.00 49.47 84 ARG A CA 1
ATOM 659 C C . ARG A 1 84 ? -30.410 9.518 13.920 1.00 49.47 84 ARG A C 1
ATOM 661 O O . ARG A 1 84 ? -31.336 8.737 14.084 1.00 49.47 84 ARG A O 1
ATOM 668 N N . SER A 1 85 ? -30.426 10.740 14.456 1.00 51.91 85 SER A N 1
ATOM 669 C CA . SER A 1 85 ? -31.397 11.158 15.479 1.00 51.91 85 SER A CA 1
ATOM 670 C C . SER A 1 85 ? -32.784 11.568 14.959 1.00 51.91 85 SER A C 1
ATOM 672 O O . SER A 1 85 ? -33.659 11.816 15.788 1.00 51.91 85 SER A O 1
ATOM 674 N N . LYS A 1 86 ? -33.024 11.691 13.645 1.00 51.56 86 LYS A N 1
ATOM 675 C CA . LYS A 1 86 ? -34.355 12.104 13.146 1.00 51.56 86 LYS A CA 1
ATOM 676 C C . LYS A 1 86 ? -35.284 10.947 12.781 1.00 51.56 86 LYS A C 1
ATOM 678 O O . LYS A 1 86 ? -36.485 11.090 12.979 1.00 51.56 86 LYS A O 1
ATOM 683 N N . ASP A 1 87 ? -34.752 9.808 12.342 1.00 52.41 87 ASP A N 1
ATOM 684 C CA . ASP A 1 87 ? -35.591 8.669 11.934 1.00 52.41 87 ASP A CA 1
ATOM 685 C C . ASP A 1 87 ? -35.899 7.694 13.087 1.00 52.41 87 ASP A C 1
ATOM 687 O O . ASP A 1 87 ? -36.899 6.982 13.036 1.00 52.41 87 ASP A O 1
ATOM 691 N N . GLU A 1 88 ? -35.109 7.698 14.168 1.00 49.62 88 GLU A N 1
ATOM 692 C CA . GLU A 1 88 ? -35.374 6.894 15.379 1.00 49.62 88 GLU A CA 1
ATOM 693 C C . GLU A 1 88 ? -36.317 7.570 16.394 1.00 49.62 88 GLU A C 1
ATOM 695 O O . GLU A 1 88 ? -36.739 6.924 17.345 1.00 49.62 88 GLU A O 1
ATOM 700 N N . GLN A 1 89 ? -36.698 8.840 16.199 1.00 47.44 89 GLN A N 1
ATOM 701 C CA . GLN A 1 89 ? -37.629 9.559 17.093 1.00 47.44 89 GLN A CA 1
ATOM 702 C C . GLN A 1 89 ? -39.106 9.499 16.652 1.00 47.44 89 GLN A C 1
ATOM 704 O O . GLN A 1 89 ? -39.957 10.125 17.280 1.00 47.44 89 GLN A O 1
ATOM 709 N N . LEU A 1 90 ? -39.427 8.760 15.582 1.00 53.56 90 LEU A N 1
ATOM 710 C CA . LEU A 1 90 ? -40.791 8.612 15.045 1.00 53.56 90 LEU A CA 1
ATOM 711 C C . LEU A 1 90 ? -41.346 7.177 15.153 1.00 53.56 90 LEU A C 1
ATOM 713 O O . LEU A 1 90 ? -42.256 6.815 14.405 1.00 53.56 90 LEU A O 1
ATOM 717 N N . ARG A 1 91 ? -40.826 6.355 16.072 1.00 43.75 91 ARG A N 1
ATOM 718 C CA . ARG A 1 91 ? -41.410 5.053 16.430 1.00 43.75 91 ARG A CA 1
ATOM 719 C C . ARG A 1 91 ? -41.726 4.966 17.912 1.00 43.75 91 ARG A C 1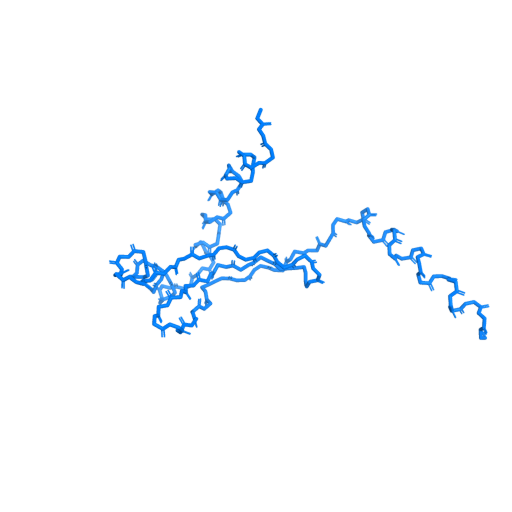
ATOM 721 O O . ARG A 1 91 ? -40.883 5.420 18.711 1.00 43.75 91 ARG A O 1
#

Sequence (91 aa):
MT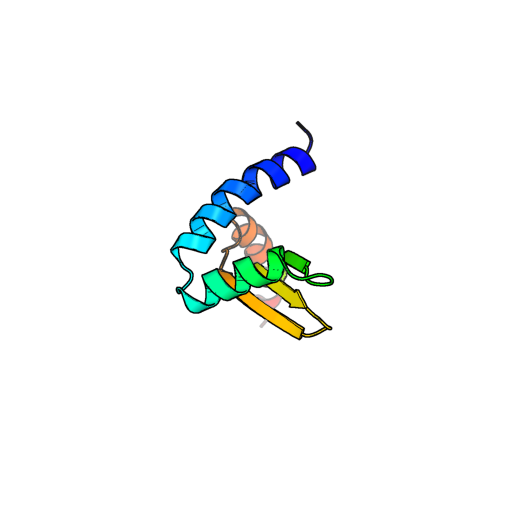ATENLIAAIGPWLDEAKLHMDQERVDAYVACLQADGADVQIVIRLREGTISLDGTHDDQRLDFYRQAVRPPEALNWIFGAHRSKDEQLR

Foldseek 3Di:
DDPVVVVVVVVVVVVVVQVVPFDPVLVVVVVCLVVDDQKDWDWDQDPVQQKTWIWMAHPNDIDTGGMDRHDDDVVVCCVVVVVVPPPVVPD

pLDDT: mean 81.26, std 16.17, range [43.75, 96.12]

Radius of gyration: 18.07 Å; chains: 1; bounding box: 52×37×33 Å